Protein AF-A0A239IJQ8-F1 (afdb_monomer_lite)

Sequence (83 aa):
MTKLKLGAIAEDKPVKVSLELPGKLFRDLQDYGEILARQEGVTAPDPAKLIVAMLQRFIQTDRGFARARKMKDPSTHENRPQS

Radius of gyration: 20.3 Å; chains: 1; bounding box: 35×35×60 Å

Organism: NCBI:txid436663

InterPro domains:
  IPR018733 Protein of unknown function DUF2274 [PF10038] (1-70)

Structure (mmCIF, N/CA/C/O backbone):
data_AF-A0A239IJQ8-F1
#
_entry.id   AF-A0A239IJQ8-F1
#
loop_
_atom_site.group_PDB
_atom_site.id
_atom_site.type_symbol
_atom_site.label_atom_id
_atom_site.label_alt_id
_atom_site.label_comp_id
_atom_site.label_asym_id
_atom_site.label_entity_id
_atom_site.label_seq_id
_atom_site.pdbx_PDB_ins_code
_atom_site.Cartn_x
_atom_site.Cartn_y
_atom_site.Cartn_z
_atom_site.occupancy
_atom_site.B_iso_or_equiv
_atom_site.auth_seq_id
_atom_site.auth_comp_id
_atom_site.auth_asym_id
_atom_site.auth_atom_id
_atom_site.pdbx_PDB_model_num
ATOM 1 N N . MET A 1 1 ? -23.885 -13.744 -37.764 1.00 36.28 1 MET A N 1
ATOM 2 C CA . MET A 1 1 ? -23.880 -14.046 -36.316 1.00 36.28 1 MET A CA 1
ATOM 3 C C . MET A 1 1 ? -22.460 -14.377 -35.876 1.00 36.28 1 MET A C 1
ATOM 5 O O . MET A 1 1 ? -22.052 -15.532 -35.918 1.00 36.28 1 MET A O 1
ATOM 9 N N . THR A 1 2 ? -21.660 -13.370 -35.536 1.00 44.06 2 THR A N 1
ATOM 10 C CA . THR A 1 2 ? -20.298 -13.563 -35.021 1.00 44.06 2 THR A CA 1
ATOM 11 C C . THR A 1 2 ? -20.383 -13.984 -33.555 1.00 44.06 2 THR A C 1
ATOM 13 O O . THR A 1 2 ? -20.726 -13.197 -32.680 1.00 44.06 2 THR A O 1
ATOM 16 N N . LYS A 1 3 ? -20.130 -15.269 -33.289 1.00 48.44 3 LYS A N 1
ATOM 17 C CA . LYS A 1 3 ? -20.092 -15.835 -31.936 1.00 48.44 3 LYS A CA 1
ATOM 18 C C . LYS A 1 3 ? -18.911 -15.213 -31.188 1.00 48.44 3 LYS A C 1
ATOM 20 O O . LYS A 1 3 ? -17.764 -15.533 -31.496 1.00 48.44 3 LYS A O 1
ATOM 25 N N . LEU A 1 4 ? -19.191 -14.322 -30.233 1.00 58.91 4 LEU A N 1
ATOM 26 C CA . LEU A 1 4 ? -18.188 -13.818 -29.296 1.00 58.91 4 LEU A CA 1
ATOM 27 C C . LEU A 1 4 ? -17.607 -15.031 -28.552 1.00 58.91 4 LEU A C 1
ATOM 29 O O . LEU A 1 4 ? -18.295 -15.673 -27.759 1.00 58.91 4 LEU A O 1
ATOM 33 N N . LYS A 1 5 ? -16.360 -15.398 -28.859 1.00 59.69 5 LYS A N 1
ATOM 34 C CA . LYS A 1 5 ? -15.627 -16.422 -28.112 1.00 59.69 5 LYS A CA 1
ATOM 35 C C . LYS A 1 5 ? -15.087 -15.763 -26.849 1.00 59.69 5 LYS A C 1
ATOM 37 O O . LYS A 1 5 ? -13.954 -15.295 -26.825 1.00 59.69 5 LYS A O 1
ATOM 42 N N . LEU A 1 6 ? -15.923 -15.685 -25.820 1.00 60.59 6 LEU A N 1
ATOM 43 C CA . LEU A 1 6 ? -15.448 -15.421 -24.469 1.00 60.59 6 LEU A CA 1
ATOM 44 C C . LEU A 1 6 ? -14.645 -16.661 -24.055 1.00 60.59 6 LEU A C 1
ATOM 46 O O . LEU A 1 6 ? -15.213 -17.739 -23.880 1.00 60.59 6 LEU A O 1
ATOM 50 N N . GLY A 1 7 ? -13.315 -16.537 -24.021 1.00 68.19 7 GLY A N 1
ATOM 51 C CA . GLY A 1 7 ? -12.450 -17.553 -23.419 1.00 68.19 7 GLY A CA 1
ATOM 52 C C . GLY A 1 7 ? -12.814 -17.762 -21.947 1.00 68.19 7 GLY A C 1
ATOM 53 O O . GLY A 1 7 ? -13.579 -16.980 -21.381 1.00 68.19 7 GLY A O 1
ATOM 54 N N . ALA A 1 8 ? -12.286 -18.820 -21.328 1.00 62.25 8 ALA A N 1
ATOM 55 C CA . ALA A 1 8 ? -12.519 -19.079 -19.909 1.00 62.25 8 ALA A CA 1
ATOM 56 C C . ALA A 1 8 ? -12.212 -17.815 -19.087 1.00 62.25 8 ALA A C 1
ATOM 58 O O . ALA A 1 8 ? -11.114 -17.263 -19.177 1.00 62.25 8 ALA A O 1
ATOM 59 N N . ILE A 1 9 ? -13.201 -17.339 -18.328 1.00 63.78 9 ILE A N 1
ATOM 60 C CA . ILE A 1 9 ? -13.019 -16.219 -17.407 1.00 63.78 9 ILE A CA 1
ATOM 61 C C . ILE A 1 9 ? -12.070 -16.725 -16.324 1.00 63.78 9 ILE A C 1
ATOM 63 O O . ILE A 1 9 ? -12.410 -17.653 -15.593 1.00 63.78 9 ILE A O 1
ATOM 67 N N . ALA A 1 10 ? -10.861 -16.168 -16.263 1.00 61.34 10 ALA A N 1
ATOM 68 C CA . ALA A 1 10 ? -9.924 -16.496 -15.203 1.00 61.34 10 ALA A CA 1
ATOM 69 C C . ALA A 1 10 ? -10.544 -16.078 -13.863 1.00 61.34 10 ALA A C 1
ATOM 71 O O . ALA A 1 10 ? -10.846 -14.902 -13.656 1.00 61.34 10 ALA A O 1
ATOM 72 N N . GLU A 1 11 ? -10.765 -17.039 -12.966 1.00 59.78 11 GLU A N 1
ATOM 73 C CA . GLU A 1 11 ? -11.105 -16.731 -11.580 1.00 59.78 11 GLU A CA 1
ATOM 74 C C . GLU A 1 11 ? -9.873 -16.114 -10.916 1.00 59.78 11 GLU A C 1
ATOM 76 O O . GLU A 1 11 ? -8.911 -16.817 -10.599 1.00 59.78 11 GLU A O 1
ATOM 81 N N . ASP A 1 12 ? -9.897 -14.800 -10.707 1.00 68.81 12 ASP A N 1
ATOM 82 C CA . ASP A 1 12 ? -8.873 -14.116 -9.924 1.00 68.81 12 ASP A CA 1
ATOM 83 C C . ASP A 1 12 ? -9.150 -14.364 -8.434 1.00 68.81 12 ASP A C 1
ATOM 85 O O . ASP A 1 12 ? -9.893 -13.635 -7.770 1.00 68.81 12 ASP A O 1
ATOM 89 N N . LYS A 1 13 ? -8.657 -15.500 -7.928 1.00 82.44 13 LYS A N 1
ATOM 90 C CA . LYS A 1 13 ? -8.881 -15.906 -6.537 1.00 82.44 13 LYS A CA 1
ATOM 91 C C . LYS A 1 13 ? -8.052 -15.015 -5.611 1.00 82.44 13 LYS A C 1
ATOM 93 O O . LYS A 1 13 ? -6.825 -15.022 -5.721 1.00 82.44 13 LYS A O 1
ATOM 98 N N . PRO A 1 14 ? -8.678 -14.300 -4.657 1.00 83.50 14 PRO A N 1
ATOM 99 C CA . PRO A 1 14 ? -7.942 -13.433 -3.752 1.00 83.50 14 PRO A CA 1
ATOM 100 C C . PRO A 1 14 ? -6.987 -14.258 -2.885 1.00 83.50 14 PRO A C 1
ATOM 102 O O . PRO A 1 14 ? -7.393 -15.208 -2.212 1.00 83.50 14 PRO A O 1
ATOM 105 N N . VAL A 1 15 ? -5.715 -13.865 -2.873 1.00 90.50 15 VAL A N 1
ATOM 106 C CA . VAL A 1 15 ? -4.688 -14.455 -2.009 1.00 90.50 15 VAL A CA 1
ATOM 107 C C . VAL A 1 15 ? -4.550 -13.600 -0.754 1.00 90.50 15 VAL A C 1
ATOM 109 O O . VAL A 1 15 ? -4.327 -12.393 -0.838 1.00 90.50 15 VAL A O 1
ATOM 112 N N . LYS A 1 16 ? -4.672 -14.220 0.425 1.00 91.06 16 LYS A N 1
ATOM 113 C CA . 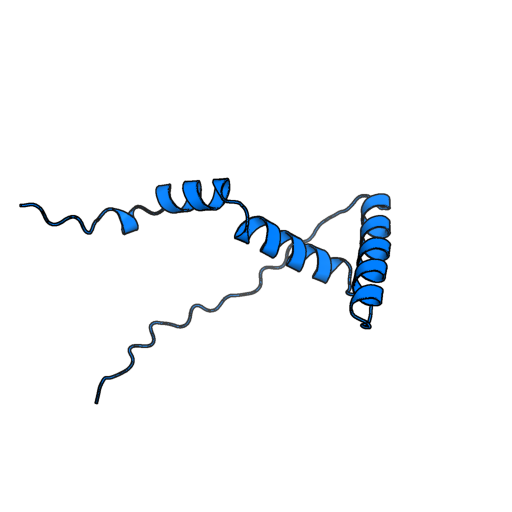LYS A 1 16 ? -4.408 -13.543 1.702 1.00 91.06 16 LYS A CA 1
ATOM 114 C C . LYS A 1 16 ? -2.909 -13.524 1.978 1.00 91.06 16 LYS A C 1
ATOM 116 O O . LYS A 1 16 ? -2.267 -14.571 1.970 1.00 91.06 16 LYS A O 1
ATOM 121 N N . VAL A 1 17 ? -2.383 -12.341 2.274 1.00 91.50 17 VAL A N 1
ATOM 122 C CA . VAL A 1 17 ? -0.994 -12.127 2.688 1.00 91.50 17 VAL A CA 1
ATOM 123 C C . VAL A 1 17 ? -1.008 -11.417 4.039 1.00 91.50 17 VAL A C 1
ATOM 125 O O . VAL A 1 17 ? -1.685 -10.401 4.185 1.00 91.50 17 VAL A O 1
ATOM 128 N N . SER A 1 18 ? -0.274 -11.949 5.017 1.00 93.31 18 SER A N 1
ATOM 129 C CA . SER A 1 18 ? -0.060 -11.302 6.317 1.00 93.31 18 SER A CA 1
ATOM 130 C C . SER A 1 18 ? 1.252 -10.524 6.289 1.00 93.31 18 SER A C 1
ATOM 132 O O . SER A 1 18 ? 2.269 -11.055 5.847 1.00 93.31 18 SER A O 1
ATOM 134 N N . LEU A 1 19 ? 1.228 -9.273 6.746 1.00 90.81 19 LEU A N 1
ATOM 135 C CA . LEU A 1 19 ? 2.377 -8.368 6.742 1.00 90.81 19 LEU A CA 1
ATOM 136 C C . LEU A 1 19 ? 2.558 -7.764 8.133 1.00 90.81 19 LEU A C 1
ATOM 138 O O . LEU A 1 19 ? 1.585 -7.337 8.753 1.00 90.81 19 LEU A O 1
ATOM 142 N N . GLU A 1 20 ? 3.804 -7.671 8.581 1.00 95.56 20 GLU A N 1
ATOM 143 C CA . GLU A 1 20 ? 4.180 -6.893 9.758 1.00 95.56 20 GLU A CA 1
ATOM 144 C C . GLU A 1 20 ? 4.836 -5.590 9.305 1.00 95.56 20 GLU A C 1
ATOM 146 O O . GLU A 1 20 ? 5.712 -5.586 8.438 1.00 95.56 20 GLU A O 1
ATOM 151 N N . LEU A 1 21 ? 4.395 -4.472 9.879 1.00 95.00 21 LEU A N 1
ATOM 152 C CA . LEU A 1 21 ? 4.896 -3.142 9.547 1.00 95.00 21 LEU A CA 1
ATOM 153 C C . LEU A 1 21 ? 5.499 -2.491 10.792 1.00 95.00 21 LEU A C 1
ATOM 155 O O . LEU A 1 21 ? 4.934 -2.619 11.882 1.00 95.00 21 LEU A O 1
ATOM 159 N N . PRO A 1 22 ? 6.588 -1.714 10.654 1.00 98.19 22 PRO A N 1
ATOM 160 C CA . PRO A 1 22 ? 7.031 -0.839 11.727 1.00 98.19 22 PRO A CA 1
ATOM 161 C C . PRO A 1 22 ? 5.889 0.090 12.156 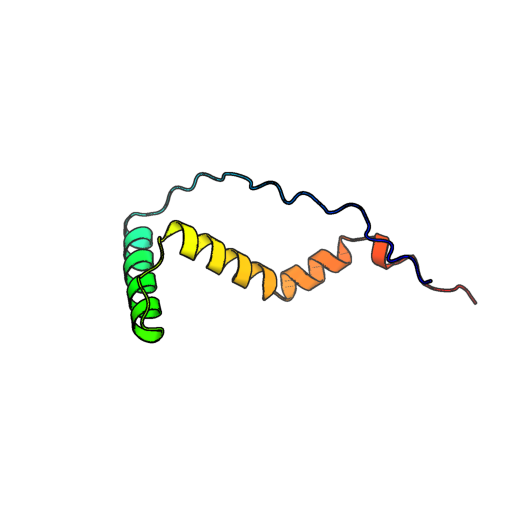1.00 98.19 22 PRO A C 1
ATOM 163 O O . PRO A 1 22 ? 5.245 0.715 11.313 1.00 98.19 22 PRO A O 1
ATOM 166 N N . GLY A 1 23 ? 5.668 0.251 13.463 1.00 97.81 23 GLY A N 1
ATOM 167 C CA . GLY A 1 23 ? 4.552 1.063 13.968 1.00 97.81 23 GLY A CA 1
ATOM 168 C C . GLY A 1 23 ? 4.575 2.521 13.488 1.00 97.81 23 GLY A C 1
ATOM 169 O O . GLY A 1 23 ? 3.523 3.134 13.331 1.00 97.81 23 GLY A O 1
ATOM 170 N N . LYS A 1 24 ? 5.764 3.072 13.198 1.00 98.25 24 LYS A N 1
ATOM 171 C CA . LYS A 1 24 ? 5.886 4.395 12.569 1.00 98.25 24 LYS A CA 1
ATOM 172 C C . LYS A 1 24 ? 5.294 4.408 11.157 1.00 98.25 24 LYS A C 1
ATOM 174 O O . LYS A 1 24 ? 4.525 5.307 10.852 1.00 98.25 24 LYS A O 1
ATOM 179 N N . LEU A 1 25 ? 5.608 3.407 10.335 1.00 97.12 25 LEU A N 1
ATOM 180 C CA . LEU A 1 25 ? 5.099 3.321 8.966 1.00 97.12 25 LEU A CA 1
ATOM 181 C C . LEU A 1 25 ? 3.573 3.181 8.947 1.00 97.12 25 LEU A C 1
ATOM 183 O O . LEU A 1 25 ? 2.919 3.788 8.110 1.00 97.12 25 LEU A O 1
ATOM 187 N N . PHE A 1 26 ? 2.995 2.428 9.888 1.00 97.25 26 PHE A N 1
ATOM 188 C CA . PHE A 1 26 ? 1.539 2.325 9.999 1.00 97.25 26 PHE A CA 1
ATOM 189 C C . PHE A 1 26 ? 0.879 3.685 10.277 1.00 97.25 26 PHE A C 1
ATOM 191 O O . PHE A 1 26 ? -0.099 4.025 9.617 1.00 97.25 26 PHE A O 1
ATOM 198 N N . ARG A 1 27 ? 1.441 4.486 11.193 1.00 97.50 27 ARG A N 1
ATOM 199 C CA . ARG A 1 27 ? 0.953 5.851 11.461 1.00 97.50 27 ARG A CA 1
ATOM 200 C C . ARG A 1 27 ? 1.119 6.767 10.251 1.00 97.50 27 ARG A C 1
ATOM 202 O O . ARG A 1 27 ? 0.162 7.421 9.862 1.00 97.50 27 ARG A O 1
ATOM 209 N N . ASP A 1 28 ? 2.287 6.732 9.607 1.00 97.88 28 ASP A N 1
ATOM 210 C CA . ASP A 1 28 ? 2.536 7.519 8.394 1.00 97.88 28 ASP A CA 1
ATOM 211 C C . ASP A 1 28 ? 1.506 7.173 7.285 1.00 97.88 28 ASP A C 1
ATOM 213 O O . ASP A 1 28 ? 1.055 8.056 6.559 1.00 97.88 28 ASP A O 1
ATOM 217 N N . LEU A 1 29 ? 1.089 5.903 7.163 1.00 97.00 29 LEU A N 1
ATOM 218 C CA . LEU A 1 29 ? 0.052 5.469 6.214 1.00 97.00 29 LEU A CA 1
ATOM 219 C C . LEU A 1 29 ? -1.354 5.965 6.580 1.00 97.00 29 LEU A C 1
ATOM 221 O O . LEU A 1 29 ? -2.133 6.271 5.676 1.00 97.00 29 LEU A O 1
ATOM 225 N N . GLN A 1 30 ? -1.686 6.041 7.872 1.00 96.62 30 GLN A N 1
ATOM 226 C CA . GLN A 1 30 ? -2.951 6.623 8.332 1.00 96.62 30 GLN A CA 1
ATOM 227 C C . GLN A 1 30 ? -3.014 8.109 7.969 1.00 96.62 30 GLN A C 1
ATOM 229 O O . GLN A 1 30 ? -3.951 8.529 7.290 1.00 96.62 30 GLN A O 1
ATOM 234 N N . ASP A 1 31 ? -1.970 8.866 8.316 1.00 97.44 31 ASP A N 1
ATOM 235 C CA . ASP A 1 31 ? -1.874 10.296 8.010 1.00 97.44 31 ASP A CA 1
ATOM 236 C C . ASP A 1 31 ? -1.928 10.547 6.496 1.00 97.44 31 ASP A C 1
ATOM 238 O O . ASP A 1 31 ? -2.654 11.422 6.017 1.00 97.44 31 ASP A O 1
ATOM 242 N N . TYR A 1 32 ? -1.203 9.740 5.714 1.00 96.69 32 TYR A N 1
ATOM 243 C CA . TYR A 1 32 ? -1.229 9.823 4.255 1.00 96.69 32 TYR A CA 1
ATOM 244 C C . TYR A 1 32 ? -2.635 9.578 3.689 1.00 96.69 32 TYR A C 1
ATOM 246 O O . TYR A 1 32 ? -3.091 10.323 2.818 1.00 96.69 32 TYR A O 1
ATOM 254 N N . GLY A 1 33 ? -3.337 8.559 4.195 1.00 96.19 33 GLY A N 1
ATOM 255 C CA . GLY A 1 33 ? -4.710 8.253 3.800 1.00 96.19 33 GLY A CA 1
ATOM 256 C C . GLY A 1 33 ? -5.679 9.393 4.114 1.00 96.19 33 GLY A C 1
ATOM 257 O O . GLY A 1 33 ? -6.526 9.722 3.282 1.00 96.19 3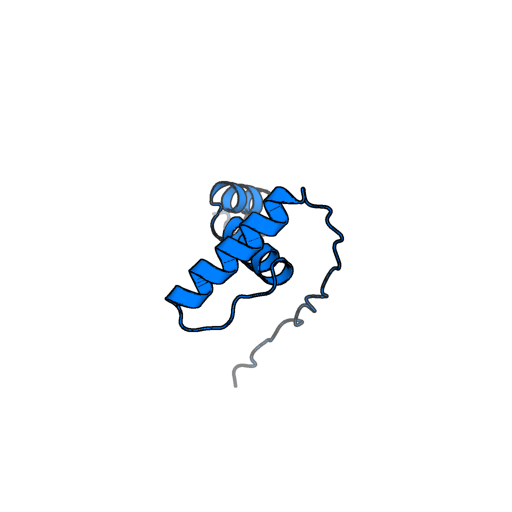3 GLY A O 1
ATOM 258 N N . GLU A 1 34 ? -5.532 10.039 5.272 1.00 96.50 34 GLU A N 1
ATOM 259 C CA . GLU A 1 34 ? -6.334 11.209 5.628 1.00 96.50 34 GLU A CA 1
ATOM 260 C C . GLU A 1 34 ? -6.085 12.400 4.706 1.00 96.50 34 GLU A C 1
ATOM 262 O O . GLU A 1 34 ? -7.040 13.038 4.262 1.00 96.50 34 GLU A O 1
ATOM 267 N N . ILE A 1 35 ? -4.820 12.713 4.413 1.00 96.19 35 ILE A N 1
ATOM 268 C CA . ILE A 1 35 ? -4.463 13.829 3.529 1.00 96.19 35 ILE A CA 1
ATOM 269 C C . ILE A 1 35 ? -5.074 13.616 2.143 1.00 96.19 35 ILE A C 1
ATOM 271 O O . ILE A 1 35 ? -5.705 14.528 1.609 1.00 96.19 35 ILE A O 1
ATOM 275 N N . LEU A 1 36 ? -4.937 12.407 1.590 1.00 93.19 36 LEU A N 1
ATOM 276 C CA . LEU A 1 36 ? -5.499 12.056 0.288 1.00 93.19 36 LEU A CA 1
ATOM 277 C C . LEU A 1 36 ? -7.030 12.173 0.283 1.00 93.19 36 LEU A C 1
ATOM 279 O O . LEU A 1 36 ? -7.618 12.729 -0.639 1.00 93.19 36 LEU A O 1
ATOM 283 N N . ALA A 1 37 ? -7.689 11.691 1.333 1.00 93.69 37 ALA A N 1
ATOM 284 C CA . ALA A 1 37 ? -9.142 11.700 1.405 1.00 93.69 37 ALA A CA 1
ATOM 285 C C . ALA A 1 37 ? -9.728 13.109 1.557 1.00 93.69 37 ALA A C 1
ATOM 287 O O . ALA A 1 37 ? -10.758 13.413 0.956 1.00 93.69 37 ALA A O 1
ATOM 288 N N . ARG A 1 38 ? -9.037 14.002 2.278 1.00 93.75 38 ARG A N 1
ATOM 289 C CA . ARG A 1 38 ? -9.412 15.423 2.352 1.00 93.75 38 ARG A CA 1
ATOM 290 C C . ARG A 1 38 ? -9.369 16.102 0.983 1.00 93.75 38 ARG A C 1
ATOM 292 O O . ARG A 1 38 ? -10.226 16.936 0.718 1.00 93.75 38 ARG A O 1
ATOM 299 N N . GLN A 1 39 ? -8.403 15.755 0.128 1.00 90.12 39 GLN A N 1
ATOM 300 C CA . GLN A 1 39 ? -8.289 16.323 -1.225 1.00 90.12 39 GLN A CA 1
ATOM 301 C C . GLN A 1 39 ? -9.465 15.923 -2.122 1.00 90.12 39 GLN A C 1
ATOM 303 O O . GLN A 1 39 ? -9.944 16.736 -2.905 1.00 90.12 39 GLN A O 1
ATOM 308 N N . GLU A 1 40 ? -9.952 14.696 -1.963 1.00 89.38 40 GLU A N 1
ATOM 309 C CA . GLU A 1 40 ? -11.043 14.127 -2.762 1.00 89.38 40 GLU A CA 1
ATOM 310 C C . GLU A 1 40 ? -12.432 14.332 -2.118 1.00 89.38 40 GLU A C 1
ATOM 312 O O . GLU A 1 40 ? -13.452 13.973 -2.703 1.00 89.38 40 GLU A O 1
ATOM 317 N N . GLY A 1 41 ? -12.500 14.898 -0.905 1.00 90.25 41 GLY A N 1
ATOM 318 C CA . GLY A 1 41 ? -13.752 15.089 -0.160 1.00 90.25 41 GLY A CA 1
ATOM 319 C C . GLY A 1 41 ? -14.395 13.783 0.322 1.00 90.25 41 GLY A C 1
ATOM 320 O O . GLY A 1 41 ? -15.612 13.715 0.485 1.00 90.25 41 GLY A O 1
ATOM 321 N N . VAL A 1 42 ? -13.592 12.739 0.534 1.00 91.06 42 VAL A N 1
ATOM 322 C CA . VAL A 1 42 ? -14.048 11.395 0.923 1.00 91.06 42 VAL A CA 1
ATOM 323 C C . VAL A 1 42 ? -13.521 10.995 2.301 1.00 91.06 42 VAL A C 1
ATOM 325 O O . VAL A 1 42 ? -12.732 11.699 2.928 1.00 91.06 42 VAL A O 1
ATOM 328 N N . THR A 1 43 ? -13.968 9.844 2.800 1.00 91.75 43 THR A N 1
ATOM 329 C CA . THR A 1 43 ? -13.431 9.244 4.027 1.00 91.75 43 THR A CA 1
ATOM 330 C C . THR A 1 43 ? -12.069 8.600 3.773 1.00 91.75 43 THR A C 1
ATOM 332 O O . THR A 1 43 ? -11.856 7.976 2.732 1.00 91.75 43 THR A O 1
ATOM 335 N N . ALA A 1 44 ? -11.164 8.717 4.748 1.00 92.19 44 ALA A N 1
ATOM 336 C CA . ALA A 1 44 ? -9.853 8.078 4.704 1.00 92.19 44 ALA A CA 1
ATOM 337 C C . ALA A 1 44 ? -9.972 6.554 4.505 1.00 92.19 44 ALA A C 1
ATOM 339 O O . ALA A 1 44 ? -10.757 5.905 5.206 1.00 92.19 44 ALA A O 1
ATOM 340 N N . PRO A 1 45 ? -9.222 5.962 3.558 1.00 92.06 45 PRO A N 1
ATOM 341 C CA . PRO A 1 45 ? -9.221 4.520 3.371 1.00 92.06 45 PRO A CA 1
ATOM 342 C C . PRO A 1 45 ? -8.494 3.817 4.523 1.00 92.06 45 PRO A C 1
ATOM 344 O O . PRO A 1 45 ? -7.561 4.352 5.116 1.00 92.06 45 PRO A O 1
ATOM 347 N N . ASP A 1 46 ? -8.879 2.566 4.783 1.00 93.44 46 ASP A N 1
ATOM 348 C CA . ASP A 1 46 ? -8.103 1.651 5.625 1.00 93.44 46 ASP A CA 1
ATOM 349 C C . ASP A 1 46 ? -6.657 1.544 5.086 1.00 93.44 46 ASP A C 1
ATOM 351 O O . ASP A 1 46 ? -6.494 1.284 3.883 1.00 93.44 46 ASP A O 1
ATOM 355 N N . PRO A 1 47 ? -5.613 1.694 5.930 1.00 94.44 47 PRO A N 1
ATOM 356 C CA . PRO A 1 47 ? -4.220 1.504 5.529 1.00 94.44 47 PRO A CA 1
ATOM 357 C C . PRO A 1 47 ? -3.966 0.216 4.734 1.00 94.44 47 PRO A C 1
ATOM 359 O O . PRO A 1 47 ? -3.192 0.231 3.779 1.00 94.44 47 PRO A O 1
ATOM 362 N N . ALA A 1 48 ? -4.652 -0.888 5.048 1.00 92.75 48 ALA A N 1
ATOM 363 C CA . ALA A 1 48 ? -4.523 -2.137 4.298 1.00 92.75 48 ALA A CA 1
ATOM 364 C C . ALA A 1 48 ? -5.001 -1.996 2.842 1.00 92.75 48 ALA A C 1
ATOM 366 O O . ALA A 1 48 ? -4.342 -2.471 1.915 1.00 92.75 48 ALA A O 1
ATOM 367 N N . LYS A 1 49 ? -6.120 -1.296 2.614 1.00 93.25 49 LYS A N 1
ATOM 368 C CA . LYS A 1 49 ? -6.634 -1.022 1.260 1.00 93.25 49 LYS A CA 1
ATOM 369 C C . LYS A 1 49 ? -5.717 -0.069 0.501 1.00 93.25 49 LYS A C 1
ATOM 371 O O . LYS A 1 49 ? -5.499 -0.255 -0.697 1.00 93.25 49 LYS A O 1
ATOM 376 N N . LEU A 1 50 ? -5.162 0.919 1.201 1.00 94.88 50 LEU A N 1
ATOM 377 C CA . LEU A 1 50 ? -4.194 1.851 0.638 1.00 94.88 50 LEU A CA 1
ATOM 378 C C . LEU A 1 50 ? -2.932 1.118 0.153 1.00 94.88 50 LEU A C 1
ATOM 380 O O . LEU A 1 50 ? -2.521 1.322 -0.986 1.00 94.88 50 LEU A O 1
ATOM 384 N N . ILE A 1 51 ? -2.372 0.206 0.957 1.00 95.50 51 ILE A N 1
ATOM 385 C CA . ILE A 1 51 ? -1.203 -0.607 0.577 1.00 95.50 51 ILE A CA 1
ATOM 386 C C . ILE A 1 51 ? -1.472 -1.391 -0.712 1.00 95.50 51 ILE A C 1
ATOM 388 O O . ILE A 1 51 ? -0.653 -1.362 -1.631 1.00 95.50 51 ILE A O 1
ATOM 392 N N . VAL A 1 52 ? -2.628 -2.054 -0.817 1.00 94.25 52 VAL A N 1
ATOM 393 C CA . VAL A 1 52 ? -2.999 -2.815 -2.023 1.00 94.25 52 VAL A CA 1
ATOM 394 C C . VAL A 1 52 ? -3.052 -1.903 -3.252 1.00 94.25 52 VAL A C 1
ATOM 396 O O . VAL A 1 52 ? -2.456 -2.225 -4.282 1.00 94.25 52 VAL A O 1
ATOM 399 N N . ALA A 1 53 ? -3.706 -0.743 -3.143 1.00 93.69 53 ALA A N 1
ATOM 400 C CA . ALA A 1 53 ? -3.796 0.219 -4.240 1.00 93.69 53 ALA A CA 1
ATOM 401 C C . ALA A 1 53 ? -2.415 0.756 -4.659 1.00 93.69 53 ALA A C 1
ATOM 403 O O . ALA A 1 53 ? -2.119 0.848 -5.855 1.00 93.69 53 ALA A O 1
ATOM 404 N N . MET A 1 54 ? -1.546 1.058 -3.689 1.00 95.62 54 MET A N 1
ATOM 405 C CA . MET A 1 54 ? -0.180 1.523 -3.940 1.00 95.62 54 MET A CA 1
ATOM 406 C C . MET A 1 54 ? 0.662 0.458 -4.649 1.00 95.62 54 MET A C 1
ATOM 408 O O . MET A 1 54 ? 1.313 0.767 -5.646 1.00 95.62 54 MET A O 1
ATOM 412 N N . LEU A 1 55 ? 0.615 -0.799 -4.195 1.00 96.12 55 LEU A N 1
ATOM 413 C CA . LEU A 1 55 ? 1.346 -1.908 -4.819 1.00 96.12 55 LEU A CA 1
ATOM 414 C C . LEU A 1 55 ? 0.849 -2.185 -6.239 1.00 96.12 55 LEU A C 1
ATOM 416 O O . LEU A 1 55 ? 1.657 -2.359 -7.152 1.00 96.12 55 LEU A O 1
ATOM 420 N N . GLN A 1 56 ? -0.468 -2.161 -6.454 1.00 95.31 56 GLN A N 1
ATOM 421 C CA . GLN A 1 56 ? -1.037 -2.308 -7.790 1.00 95.31 56 GLN A CA 1
ATOM 422 C C . GLN A 1 56 ? -0.525 -1.204 -8.721 1.00 95.31 56 GLN A C 1
ATOM 424 O O . GLN A 1 56 ? -0.054 -1.490 -9.824 1.00 95.31 56 GLN A O 1
ATOM 429 N N . ARG A 1 57 ? -0.568 0.056 -8.269 1.00 95.31 57 ARG A N 1
ATOM 430 C CA . ARG A 1 57 ? -0.087 1.197 -9.055 1.00 95.31 57 ARG A CA 1
ATOM 431 C C . ARG A 1 57 ? 1.408 1.096 -9.342 1.00 95.31 57 ARG A C 1
ATOM 433 O O . ARG A 1 57 ? 1.824 1.375 -10.467 1.00 95.31 57 ARG A O 1
ATOM 440 N N . PHE A 1 58 ? 2.199 0.681 -8.358 1.00 97.06 58 PHE A N 1
ATOM 441 C CA . PHE A 1 58 ? 3.635 0.475 -8.504 1.00 97.06 58 PHE A CA 1
ATOM 442 C C . PHE A 1 58 ? 3.933 -0.549 -9.607 1.00 97.06 58 PHE A C 1
ATOM 444 O O . PHE A 1 58 ? 4.580 -0.215 -10.598 1.00 97.06 58 PHE A O 1
ATOM 451 N N . ILE A 1 59 ? 3.355 -1.751 -9.517 1.00 95.88 59 ILE A N 1
ATOM 452 C CA . ILE A 1 59 ? 3.562 -2.821 -10.505 1.00 95.88 59 ILE A CA 1
ATOM 453 C C . ILE A 1 59 ? 3.077 -2.418 -11.904 1.00 95.88 59 ILE A C 1
ATOM 455 O O . ILE A 1 59 ? 3.716 -2.747 -12.904 1.00 95.88 59 ILE A O 1
ATOM 459 N N . GLN A 1 60 ? 1.954 -1.701 -12.000 1.00 95.94 60 GLN A N 1
ATOM 460 C CA . GLN A 1 60 ? 1.409 -1.247 -13.283 1.00 95.94 60 GLN A CA 1
ATOM 461 C C . GLN A 1 60 ? 2.293 -0.207 -13.979 1.00 95.94 60 GLN A C 1
ATOM 463 O O . GLN A 1 60 ? 2.314 -0.149 -15.209 1.00 95.94 60 GLN A O 1
ATOM 468 N N . THR A 1 61 ? 2.986 0.634 -13.212 1.00 96.50 61 THR A N 1
ATOM 469 C CA . THR A 1 61 ? 3.749 1.769 -13.750 1.00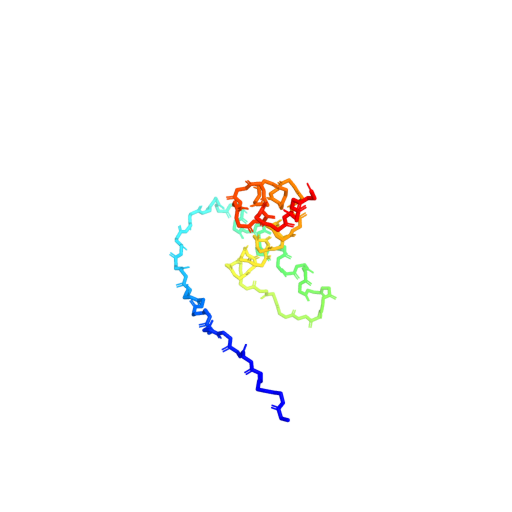 96.50 61 THR A CA 1
ATOM 470 C C . THR A 1 61 ? 5.244 1.489 -13.890 1.00 96.50 61 THR A C 1
ATOM 472 O O . THR A 1 61 ? 5.929 2.215 -14.617 1.00 96.50 61 THR A O 1
ATOM 475 N N . ASP A 1 62 ? 5.749 0.413 -13.284 1.00 97.00 62 ASP A N 1
ATOM 476 C CA . ASP A 1 62 ? 7.141 -0.008 -13.407 1.00 97.00 62 ASP A CA 1
ATOM 477 C C . ASP A 1 62 ? 7.458 -0.523 -14.828 1.00 97.00 62 ASP A C 1
ATOM 479 O O . ASP A 1 62 ? 7.154 -1.651 -15.230 1.00 97.00 62 ASP A O 1
ATOM 483 N N . ARG A 1 63 ? 8.127 0.330 -15.614 1.00 95.50 63 ARG A N 1
ATOM 484 C CA . ARG A 1 63 ? 8.570 0.008 -16.979 1.00 95.50 63 ARG A CA 1
ATOM 485 C C . ARG A 1 63 ? 9.660 -1.064 -17.010 1.00 95.50 63 ARG A C 1
ATOM 487 O O . ARG A 1 63 ? 9.735 -1.801 -17.995 1.00 95.50 63 ARG A O 1
ATOM 494 N N . GLY A 1 64 ? 10.514 -1.126 -15.988 1.00 95.88 64 GLY A N 1
ATOM 495 C CA . GLY A 1 64 ? 11.560 -2.140 -15.870 1.00 95.88 64 GLY A CA 1
ATOM 496 C C . GLY A 1 64 ? 10.934 -3.517 -15.695 1.00 95.88 64 GLY A C 1
ATOM 497 O O . GLY A 1 64 ? 11.210 -4.427 -16.481 1.00 95.88 64 GLY A O 1
ATOM 498 N N . PHE A 1 65 ? 9.986 -3.621 -14.763 1.00 94.75 65 PHE A N 1
ATOM 499 C CA . PHE A 1 65 ? 9.170 -4.816 -14.579 1.00 94.75 65 PHE A CA 1
ATOM 500 C C . PHE A 1 65 ? 8.409 -5.196 -15.855 1.00 94.75 65 PHE A C 1
ATOM 502 O O . PHE A 1 65 ? 8.467 -6.345 -16.296 1.00 94.75 65 PHE A O 1
ATOM 509 N N . ALA A 1 66 ? 7.751 -4.233 -16.510 1.00 94.62 66 ALA A N 1
ATOM 510 C CA . ALA A 1 66 ? 7.000 -4.491 -17.737 1.00 94.62 66 ALA A CA 1
ATOM 511 C C . ALA A 1 66 ? 7.874 -5.067 -18.870 1.00 94.62 66 ALA A C 1
ATOM 513 O O . ALA A 1 66 ? 7.424 -5.953 -19.598 1.00 94.62 66 ALA A O 1
ATOM 514 N N . ARG A 1 67 ? 9.120 -4.591 -19.025 1.00 92.69 67 ARG A N 1
ATOM 515 C CA . ARG A 1 67 ? 10.082 -5.123 -20.010 1.00 92.69 67 ARG A CA 1
ATOM 516 C C . ARG A 1 67 ? 10.528 -6.540 -19.655 1.00 92.69 67 ARG A C 1
ATOM 518 O O . ARG A 1 67 ? 10.454 -7.419 -20.510 1.00 92.69 67 ARG A O 1
ATOM 525 N N . ALA A 1 68 ? 10.927 -6.766 -18.404 1.00 94.50 68 ALA A N 1
ATOM 526 C CA . ALA A 1 68 ? 11.363 -8.080 -17.934 1.00 94.50 68 ALA A CA 1
ATOM 527 C C . ALA A 1 68 ? 10.250 -9.134 -18.065 1.00 94.50 68 ALA A C 1
ATOM 529 O O . ALA A 1 68 ? 10.499 -10.250 -18.519 1.00 94.50 68 ALA A O 1
ATOM 530 N N . ARG A 1 69 ? 9.000 -8.767 -17.752 1.00 90.31 69 ARG A N 1
ATOM 531 C CA . ARG A 1 69 ? 7.840 -9.658 -17.891 1.00 90.31 69 ARG A CA 1
ATOM 532 C C . ARG A 1 69 ? 7.605 -10.096 -19.338 1.00 90.31 69 ARG A C 1
ATOM 534 O O . ARG A 1 69 ? 7.310 -11.263 -19.554 1.00 90.31 69 ARG A O 1
ATOM 541 N N . LYS A 1 70 ? 7.771 -9.196 -20.318 1.00 87.62 70 LYS A N 1
ATOM 542 C CA . LYS A 1 70 ? 7.652 -9.537 -21.750 1.00 87.62 70 LYS A CA 1
ATOM 543 C C . LYS A 1 70 ? 8.731 -10.518 -22.208 1.00 87.62 70 LYS A C 1
ATOM 545 O O . LYS A 1 70 ? 8.433 -11.419 -22.974 1.00 87.62 70 LYS A O 1
ATOM 550 N N . MET A 1 71 ? 9.965 -10.360 -21.729 1.00 88.56 71 MET A N 1
ATOM 551 C CA . MET A 1 71 ? 11.070 -11.271 -22.065 1.00 88.56 71 MET A CA 1
ATOM 552 C C . MET A 1 71 ? 10.896 -12.663 -21.443 1.00 88.56 71 MET A C 1
ATOM 554 O O .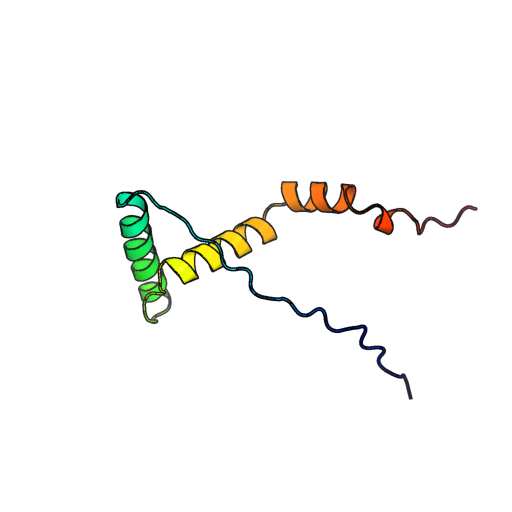 MET A 1 71 ? 11.395 -13.643 -21.983 1.00 88.56 71 MET A O 1
ATOM 558 N N . LYS A 1 72 ? 10.185 -12.755 -20.311 1.00 82.12 72 LYS A N 1
ATOM 559 C CA . LYS A 1 72 ? 9.881 -14.018 -19.627 1.00 82.12 72 LYS A CA 1
ATOM 560 C C . LYS A 1 72 ? 8.730 -14.798 -20.277 1.00 82.12 72 LYS A C 1
ATOM 562 O O . LYS A 1 72 ? 8.552 -15.962 -19.939 1.00 82.12 72 LYS A O 1
ATOM 567 N N . ASP A 1 73 ? 7.954 -14.183 -21.169 1.00 71.56 73 ASP A N 1
ATOM 568 C CA . ASP A 1 73 ? 6.827 -14.827 -21.846 1.00 71.56 73 ASP A CA 1
ATOM 569 C C . ASP A 1 73 ? 7.241 -15.335 -23.248 1.00 71.56 73 ASP A C 1
ATOM 571 O O . ASP A 1 73 ? 7.172 -14.575 -24.223 1.00 71.56 73 ASP A O 1
ATOM 575 N N . PRO A 1 74 ? 7.689 -16.605 -23.385 1.00 57.59 74 PRO A N 1
ATOM 576 C CA . PRO A 1 74 ? 8.140 -17.161 -24.664 1.00 57.59 74 PRO A CA 1
ATOM 577 C C . PRO A 1 74 ? 7.025 -17.213 -25.720 1.00 57.59 74 PRO A C 1
ATOM 579 O O . PRO A 1 74 ? 7.325 -17.230 -26.912 1.00 57.59 74 PRO A O 1
ATOM 582 N N . SER A 1 75 ? 5.753 -17.137 -25.309 1.00 62.34 75 SER A N 1
ATOM 583 C CA . SER A 1 75 ? 4.578 -17.117 -26.195 1.00 62.34 75 SER A CA 1
ATOM 584 C C . SER A 1 75 ? 4.551 -15.914 -27.145 1.00 62.34 75 SER A C 1
ATOM 586 O O . SER A 1 75 ? 3.821 -15.915 -28.133 1.00 62.34 75 SER A O 1
ATOM 588 N N . THR A 1 76 ? 5.334 -14.866 -26.863 1.00 55.94 76 THR A N 1
ATOM 589 C CA . THR A 1 76 ? 5.357 -13.643 -27.682 1.00 55.94 76 THR A CA 1
ATOM 590 C C . THR A 1 76 ? 6.282 -13.768 -28.906 1.00 55.94 76 THR A C 1
ATOM 592 O O . THR A 1 76 ? 6.192 -12.955 -29.825 1.00 55.94 76 THR A O 1
ATOM 595 N N . HIS A 1 77 ? 7.154 -14.784 -28.966 1.00 56.03 77 HIS A N 1
ATOM 596 C CA . HIS A 1 77 ? 8.159 -14.924 -30.030 1.00 56.03 77 H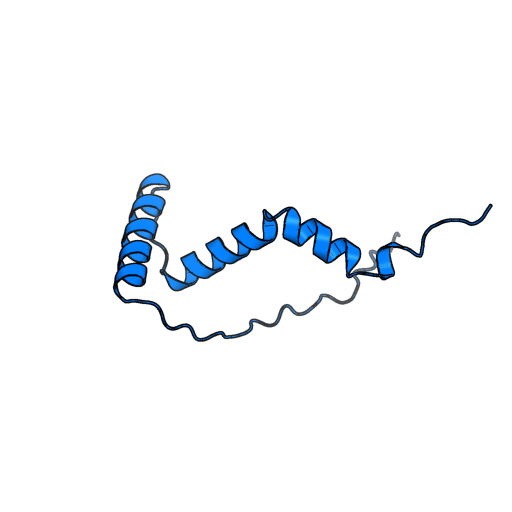IS A CA 1
ATOM 597 C C . HIS A 1 77 ? 7.768 -15.843 -31.206 1.00 56.03 77 HIS A C 1
ATOM 599 O O . HIS A 1 77 ? 8.507 -15.884 -32.188 1.00 56.03 77 HIS A O 1
ATOM 605 N N . GLU A 1 78 ? 6.618 -16.526 -31.175 1.00 50.00 78 GLU A N 1
ATOM 606 C CA . GLU A 1 78 ? 6.273 -17.558 -32.177 1.00 50.00 78 GLU A CA 1
ATOM 607 C C . GLU A 1 78 ? 5.505 -17.047 -33.419 1.00 50.00 78 GLU A C 1
ATOM 609 O O . GLU A 1 78 ? 5.211 -17.812 -34.329 1.00 50.00 78 GLU A O 1
ATOM 614 N N . ASN A 1 79 ? 5.238 -15.742 -33.544 1.00 48.03 79 ASN A N 1
ATOM 615 C CA . ASN A 1 79 ? 4.572 -15.169 -34.728 1.00 48.03 79 ASN A CA 1
ATOM 616 C C . ASN A 1 79 ? 5.531 -14.364 -35.617 1.00 48.03 79 ASN A C 1
ATOM 618 O O . ASN A 1 79 ? 5.325 -13.173 -35.861 1.00 48.03 79 ASN A O 1
ATOM 622 N N . ARG A 1 80 ? 6.587 -15.006 -36.127 1.00 50.97 80 ARG A N 1
ATOM 623 C CA . ARG A 1 80 ? 7.399 -14.446 -37.217 1.00 50.97 80 ARG A CA 1
ATOM 624 C C . ARG A 1 80 ? 7.243 -15.338 -38.455 1.00 50.97 80 ARG A C 1
ATOM 626 O O . ARG A 1 80 ? 7.746 -16.458 -38.426 1.00 50.97 80 ARG A O 1
ATOM 633 N N . PRO A 1 81 ? 6.555 -14.887 -39.523 1.00 56.75 81 PRO A N 1
ATOM 634 C CA . PRO A 1 81 ? 6.459 -15.673 -40.745 1.00 56.75 81 PRO A CA 1
ATOM 635 C C . PRO A 1 81 ? 7.860 -15.799 -41.350 1.00 56.75 81 PRO A C 1
ATOM 637 O O . PRO A 1 81 ? 8.527 -14.793 -41.601 1.00 56.75 81 PRO A O 1
ATOM 640 N N . GLN A 1 82 ? 8.324 -17.037 -41.518 1.00 54.97 82 GLN A N 1
ATOM 641 C CA . GLN A 1 82 ? 9.516 -17.332 -42.305 1.00 54.97 82 GLN A CA 1
ATOM 642 C C . GLN A 1 82 ? 9.164 -17.103 -43.779 1.00 54.97 82 GLN A C 1
ATOM 644 O O . GLN A 1 82 ? 8.181 -17.654 -44.275 1.00 54.97 82 GLN A O 1
ATOM 649 N N . SER A 1 83 ? 9.916 -16.206 -44.416 1.00 56.09 83 SER A N 1
ATOM 650 C CA . SER A 1 83 ? 9.958 -16.017 -45.871 1.00 56.09 83 SER A CA 1
ATOM 651 C C . SER A 1 83 ? 10.961 -16.978 -46.485 1.00 56.09 83 SER A C 1
ATOM 653 O O . SER A 1 83 ? 11.979 -17.240 -45.802 1.00 56.09 83 SER A O 1
#

pLDDT: mean 83.59, std 17.23, range [36.28, 98.25]

Foldseek 3Di:
DPPPPPDPDDDPDDDDDDDDDDPVVLVVLQVVQCVVCVVVVHDRDDSVVVVVVVVVVCCVPPPVNVVVVVVVDPVVPPPDDDD

Secondary structure (DSSP, 8-state):
------------PPPP------HHHHHHHHHHHHHHHHHHTSPPPPHHHHHHHHHHHHHHH-HHHHHHHHHT-GGGSS-----